Protein AF-A0A4R6R242-F1 (afdb_monomer_lite)

Foldseek 3Di:
DDPPPPPDPDDDPVRVVVLCVVCVVVPHDSVVSVVVVVVVCVVPDDPVRVVVVVVVVVVVVVVVVVVVVVVVVVVVVVVVVVVPPD

Sequence (86 aa):
MAMSAKQYVPLSEDELATMRAAAREHKIGAGLFFRALAMHAYTTLTPDELKKVVDAEREASKQRLSDGAREARSHRWTDKKDDDDG

Radius of gyration: 19.39 Å; chains: 1; bounding box: 60×32×32 Å

pLDDT: mean 74.4, std 18.01, range [38.69, 95.31]

Secondary structure (DSSP, 8-state):
------------HHHHHHHHHHHHHTT--HHHHHHHHHHHHHHHS-HHHHHHHHHHHHHHHHHHHHHHHHHHHHHHHHGGGSSS--

Structure (mmCIF, N/CA/C/O backbone):
data_AF-A0A4R6R242-F1
#
_entry.id   AF-A0A4R6R242-F1
#
loop_
_atom_site.group_PDB
_atom_site.id
_atom_site.type_symbol
_atom_site.label_atom_id
_atom_site.label_alt_id
_atom_site.label_comp_id
_atom_site.label_asym_id
_atom_site.label_entity_id
_atom_site.label_seq_id
_atom_site.pdbx_PDB_ins_code
_atom_site.Cartn_x
_atom_site.Cartn_y
_atom_site.Cartn_z
_atom_site.occupancy
_atom_site.B_iso_or_equiv
_atom_site.auth_seq_id
_atom_site.auth_comp_id
_atom_site.auth_asym_id
_atom_site.auth_atom_id
_atom_site.pdbx_PDB_model_num
ATOM 1 N N . MET A 1 1 ? -14.374 25.298 -1.981 1.00 38.69 1 MET A N 1
ATOM 2 C CA . MET A 1 1 ? -13.746 24.015 -2.361 1.00 38.69 1 MET A CA 1
ATOM 3 C C . MET A 1 1 ? -12.587 23.777 -1.411 1.00 38.69 1 MET A C 1
ATOM 5 O O . MET A 1 1 ? -11.642 24.553 -1.441 1.00 38.69 1 MET A O 1
ATOM 9 N N . ALA A 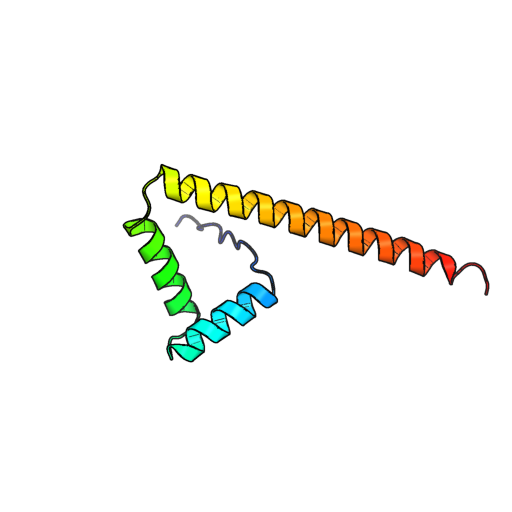1 2 ? -12.688 22.804 -0.503 1.00 41.34 2 ALA A N 1
ATOM 10 C CA . ALA A 1 2 ? -11.578 22.476 0.386 1.00 41.34 2 ALA A CA 1
ATOM 11 C C . ALA A 1 2 ? -10.453 21.854 -0.453 1.00 41.34 2 ALA A C 1
ATOM 13 O O . ALA A 1 2 ? -10.654 20.810 -1.073 1.00 41.34 2 ALA A O 1
ATOM 14 N N . MET A 1 3 ? -9.296 22.518 -0.512 1.00 41.94 3 MET A N 1
ATOM 15 C CA . MET A 1 3 ? -8.061 21.924 -1.019 1.00 41.94 3 MET A CA 1
ATOM 16 C C . MET A 1 3 ? -7.755 20.719 -0.127 1.00 41.94 3 MET A C 1
ATOM 18 O O . MET A 1 3 ? -7.257 20.879 0.984 1.00 41.94 3 MET A O 1
ATOM 22 N N . SER A 1 4 ? -8.112 19.517 -0.585 1.00 42.41 4 SER A N 1
ATOM 23 C CA . SER A 1 4 ? -7.591 18.278 -0.018 1.00 42.41 4 SER A CA 1
ATOM 24 C C . SER A 1 4 ? -6.074 18.392 -0.105 1.00 42.41 4 SER A C 1
ATOM 26 O O . SER A 1 4 ? -5.508 18.394 -1.201 1.00 42.41 4 SER A O 1
ATOM 28 N N . ALA A 1 5 ? -5.424 18.601 1.041 1.00 47.41 5 ALA A N 1
ATOM 29 C CA . ALA A 1 5 ? -3.979 18.564 1.122 1.00 47.41 5 ALA A CA 1
ATOM 30 C C . ALA A 1 5 ? -3.567 17.189 0.594 1.00 47.41 5 ALA A C 1
ATOM 32 O O . ALA A 1 5 ? -3.890 16.169 1.203 1.00 47.41 5 ALA A O 1
ATOM 33 N N . LYS A 1 6 ? -2.943 17.157 -0.589 1.00 46.03 6 LYS A N 1
ATOM 34 C CA . LYS A 1 6 ? -2.402 15.928 -1.167 1.00 46.03 6 LYS A CA 1
ATOM 35 C C . LYS A 1 6 ? -1.269 15.487 -0.256 1.00 46.03 6 LYS A C 1
ATOM 37 O O . LYS A 1 6 ? -0.135 15.933 -0.400 1.00 46.03 6 LYS A O 1
ATOM 42 N N . GLN A 1 7 ? -1.606 14.677 0.734 1.00 47.03 7 GLN A N 1
ATOM 43 C CA . GLN A 1 7 ? -0.635 14.107 1.638 1.00 47.03 7 GLN A CA 1
ATOM 44 C C . GLN A 1 7 ? 0.027 12.955 0.885 1.00 47.03 7 GLN A C 1
ATOM 46 O O . GLN A 1 7 ? -0.506 11.853 0.799 1.00 47.03 7 GLN A O 1
ATOM 51 N N . TYR A 1 8 ? 1.155 13.257 0.246 1.00 54.50 8 TYR A N 1
ATOM 52 C CA . TYR A 1 8 ? 2.011 12.239 -0.340 1.00 54.50 8 TYR A CA 1
ATOM 53 C C . TYR A 1 8 ? 2.731 11.549 0.811 1.00 54.50 8 TYR A C 1
ATOM 55 O O . TYR A 1 8 ? 3.548 12.170 1.486 1.00 54.50 8 TYR A O 1
ATOM 63 N N . VAL A 1 9 ? 2.414 10.281 1.052 1.00 58.41 9 VAL A N 1
ATOM 64 C CA . VAL A 1 9 ? 3.345 9.401 1.756 1.00 58.41 9 VAL A CA 1
ATOM 65 C C . VAL A 1 9 ? 4.351 8.966 0.691 1.00 58.41 9 VAL A C 1
ATOM 67 O O . VAL A 1 9 ? 3.946 8.286 -0.256 1.00 58.41 9 VAL A O 1
ATOM 70 N N . PRO A 1 10 ? 5.606 9.446 0.739 1.00 63.78 10 PRO A N 1
ATOM 71 C CA . PRO A 1 10 ? 6.581 9.093 -0.275 1.00 63.78 10 PRO A CA 1
ATOM 72 C C . PRO A 1 10 ? 6.920 7.611 -0.120 1.00 63.78 10 PRO A C 1
ATOM 74 O O . PRO A 1 10 ? 7.483 7.200 0.889 1.00 63.78 10 PRO A O 1
ATOM 77 N N . LEU A 1 11 ? 6.549 6.824 -1.125 1.00 70.56 11 LEU A N 1
ATOM 78 C CA . LEU A 1 11 ? 7.125 5.503 -1.333 1.00 70.56 11 LEU A CA 1
ATOM 79 C C . LEU A 1 11 ? 8.596 5.679 -1.728 1.00 70.56 11 LEU A C 1
ATOM 81 O O . LEU A 1 11 ? 8.925 6.614 -2.467 1.00 70.56 11 LEU A O 1
ATOM 85 N N . SER A 1 12 ? 9.466 4.783 -1.268 1.00 72.94 12 SER A N 1
ATOM 86 C CA . SER A 1 12 ? 10.838 4.708 -1.766 1.00 72.94 12 SER A CA 1
ATOM 87 C C . SER A 1 12 ? 10.854 4.362 -3.261 1.00 72.94 12 SER A C 1
ATOM 89 O O . SER A 1 12 ? 9.864 3.880 -3.827 1.00 72.94 12 SER A O 1
ATOM 91 N N . GLU A 1 13 ? 11.981 4.606 -3.933 1.00 76.50 13 GLU A N 1
ATOM 92 C CA . GLU A 1 13 ? 12.125 4.242 -5.348 1.00 76.50 13 GLU A CA 1
ATOM 93 C C . GLU A 1 13 ? 11.947 2.734 -5.571 1.00 76.50 13 GLU A C 1
ATOM 95 O O . GLU A 1 13 ? 11.271 2.341 -6.525 1.00 76.50 13 GLU A O 1
ATOM 100 N N . ASP A 1 14 ? 12.445 1.903 -4.653 1.00 79.19 14 ASP A N 1
ATOM 101 C CA . ASP A 1 14 ? 12.308 0.445 -4.703 1.00 79.19 14 ASP A CA 1
ATOM 102 C C . ASP A 1 14 ? 10.863 -0.014 -4.488 1.00 79.19 14 ASP A C 1
ATOM 104 O O . ASP A 1 14 ? 10.377 -0.905 -5.191 1.00 79.19 14 ASP A O 1
ATOM 108 N N . GLU A 1 15 ? 10.136 0.620 -3.565 1.00 81.44 15 GLU A N 1
ATOM 109 C CA . GLU A 1 15 ? 8.710 0.359 -3.344 1.00 81.44 15 GLU A CA 1
ATOM 110 C C . GLU A 1 15 ? 7.903 0.717 -4.600 1.00 81.44 15 GLU A C 1
ATOM 112 O O . GLU A 1 15 ? 7.084 -0.076 -5.077 1.00 81.44 15 GLU A O 1
ATOM 117 N N . LEU A 1 16 ? 8.186 1.874 -5.211 1.00 84.25 16 LEU A N 1
ATOM 118 C CA . LEU A 1 16 ? 7.573 2.284 -6.476 1.00 84.25 16 LEU A CA 1
ATOM 119 C C . LEU A 1 16 ? 7.922 1.335 -7.624 1.00 84.25 16 LEU A C 1
ATOM 121 O O . LEU A 1 16 ? 7.047 1.011 -8.433 1.00 84.25 16 LEU A O 1
ATOM 125 N N . ALA A 1 17 ? 9.177 0.901 -7.726 1.00 86.75 17 ALA A N 1
ATOM 126 C CA . ALA A 1 17 ? 9.634 -0.017 -8.761 1.00 86.75 17 ALA A CA 1
ATOM 127 C C . ALA A 1 17 ? 8.958 -1.385 -8.622 1.00 86.75 17 ALA A C 1
ATOM 129 O O . ALA A 1 17 ? 8.412 -1.894 -9.606 1.00 86.75 17 ALA A O 1
ATOM 130 N N . THR A 1 18 ? 8.910 -1.920 -7.401 1.00 88.44 18 THR A N 1
ATOM 131 C CA . THR A 1 18 ? 8.258 -3.191 -7.061 1.00 88.44 18 THR A CA 1
ATOM 132 C C . THR A 1 18 ? 6.776 -3.146 -7.407 1.00 88.44 18 THR A C 1
ATOM 134 O O . THR A 1 18 ? 6.266 -4.002 -8.131 1.00 88.44 18 THR A O 1
ATOM 137 N N . MET A 1 19 ? 6.079 -2.091 -6.988 1.00 87.12 19 MET A N 1
ATOM 138 C CA . MET A 1 19 ? 4.653 -1.953 -7.265 1.00 87.12 19 MET A CA 1
ATOM 139 C C . MET A 1 19 ? 4.361 -1.763 -8.760 1.00 87.12 19 MET A C 1
ATOM 141 O O . MET A 1 19 ? 3.394 -2.315 -9.286 1.00 87.12 19 MET A O 1
ATOM 145 N N . ARG A 1 20 ? 5.208 -1.021 -9.486 1.00 91.12 20 ARG A N 1
ATOM 146 C CA . ARG A 1 20 ? 5.107 -0.892 -10.951 1.00 91.12 20 ARG A CA 1
ATOM 147 C C . ARG A 1 20 ? 5.411 -2.203 -11.670 1.00 91.12 20 ARG A C 1
ATOM 149 O O . ARG A 1 20 ? 4.870 -2.424 -12.751 1.00 91.12 20 ARG A O 1
ATOM 156 N N . ALA A 1 21 ? 6.300 -3.041 -11.141 1.00 92.88 21 ALA A N 1
ATOM 157 C CA . ALA A 1 21 ? 6.572 -4.365 -11.691 1.00 92.88 21 ALA A CA 1
ATOM 158 C C . ALA A 1 21 ? 5.349 -5.279 -11.524 1.00 92.88 21 ALA A C 1
ATOM 160 O O . ALA A 1 21 ? 4.870 -5.811 -12.522 1.00 92.88 21 ALA A O 1
ATOM 161 N N . ALA A 1 22 ? 4.767 -5.332 -10.323 1.00 92.62 22 ALA A N 1
ATOM 162 C CA . ALA A 1 22 ? 3.542 -6.087 -10.055 1.00 92.62 22 ALA A CA 1
ATOM 163 C C . ALA A 1 22 ? 2.368 -5.622 -10.939 1.00 92.62 22 ALA A C 1
ATOM 165 O O . ALA A 1 22 ? 1.689 -6.424 -11.575 1.00 92.62 22 ALA A O 1
ATOM 166 N N . ALA A 1 23 ? 2.168 -4.307 -11.074 1.00 93.38 23 ALA A N 1
ATOM 167 C CA . ALA A 1 23 ? 1.136 -3.769 -11.960 1.00 93.38 23 ALA A CA 1
ATOM 168 C C . ALA A 1 23 ? 1.348 -4.200 -13.428 1.00 93.38 23 ALA A C 1
ATOM 170 O O . ALA A 1 23 ? 0.391 -4.562 -14.115 1.00 93.38 23 ALA A O 1
ATOM 171 N N . ARG A 1 24 ? 2.605 -4.210 -13.899 1.00 94.12 24 ARG A N 1
ATOM 172 C CA . ARG A 1 24 ? 2.968 -4.657 -15.255 1.00 94.12 24 ARG A CA 1
ATOM 173 C C . ARG A 1 24 ? 2.722 -6.147 -15.470 1.00 94.12 24 ARG A C 1
ATOM 175 O O . ARG A 1 24 ? 2.206 -6.498 -16.528 1.00 94.12 24 ARG A O 1
ATOM 182 N N . GLU A 1 25 ? 3.034 -6.991 -14.491 1.00 95.31 25 GLU A N 1
ATOM 183 C CA . GLU A 1 25 ? 2.764 -8.435 -14.540 1.00 95.31 25 GLU A CA 1
ATOM 184 C C . GLU A 1 25 ? 1.276 -8.718 -14.791 1.00 95.31 25 GLU A C 1
ATOM 186 O O . GLU A 1 25 ? 0.916 -9.533 -15.640 1.00 95.31 25 GLU A O 1
ATOM 191 N N . HIS A 1 26 ? 0.403 -7.942 -14.149 1.00 92.06 26 HIS A N 1
ATOM 192 C CA . HIS A 1 26 ? -1.044 -8.044 -14.330 1.00 92.06 26 HIS A CA 1
ATOM 193 C C . HIS A 1 26 ? -1.596 -7.244 -15.519 1.00 92.06 26 HIS A C 1
ATOM 195 O O . HIS A 1 26 ? -2.803 -7.258 -15.752 1.00 92.06 26 HIS A O 1
ATOM 201 N N . LYS A 1 27 ? -0.743 -6.557 -16.294 1.00 94.25 27 LYS A N 1
ATOM 202 C CA . LYS A 1 27 ? -1.135 -5.657 -17.398 1.00 94.25 27 LYS A CA 1
ATOM 203 C C . LYS A 1 27 ? -2.090 -4.534 -16.957 1.00 94.25 27 LYS A C 1
ATOM 205 O O . LYS A 1 27 ? -2.949 -4.099 -17.722 1.00 94.25 27 LYS A O 1
ATOM 210 N N . ILE A 1 28 ? -1.932 -4.045 -15.727 1.00 93.50 28 ILE A N 1
ATOM 211 C CA . ILE A 1 28 ? -2.738 -2.973 -15.133 1.00 93.50 28 ILE A CA 1
ATOM 212 C C . ILE A 1 28 ? -1.884 -1.703 -15.034 1.00 93.50 28 ILE A C 1
ATOM 214 O O . ILE A 1 28 ? -0.699 -1.741 -14.706 1.00 93.50 28 ILE A O 1
ATOM 218 N N . GLY A 1 29 ? -2.480 -0.538 -15.297 1.00 89.69 29 GLY A N 1
ATOM 219 C CA . GLY A 1 29 ? -1.810 0.739 -15.048 1.00 89.69 29 GLY A CA 1
ATOM 220 C C . GLY A 1 29 ? -1.529 0.930 -13.554 1.00 89.69 29 GLY A C 1
ATOM 221 O O . GLY A 1 29 ? -2.431 0.754 -12.737 1.00 89.69 29 GLY A O 1
ATOM 222 N N . ALA A 1 30 ? -0.310 1.339 -13.188 1.00 86.56 30 ALA A N 1
ATOM 223 C CA . ALA A 1 30 ? 0.120 1.418 -11.786 1.00 86.56 30 ALA A CA 1
ATOM 224 C C . ALA A 1 30 ? -0.860 2.203 -10.892 1.00 86.56 30 ALA A C 1
ATOM 226 O O . ALA A 1 30 ? -1.237 1.725 -9.830 1.00 86.56 30 ALA A O 1
ATOM 227 N N . GLY A 1 31 ? -1.366 3.354 -11.352 1.00 85.06 31 GLY A N 1
ATOM 228 C CA . GLY A 1 31 ? -2.365 4.138 -10.6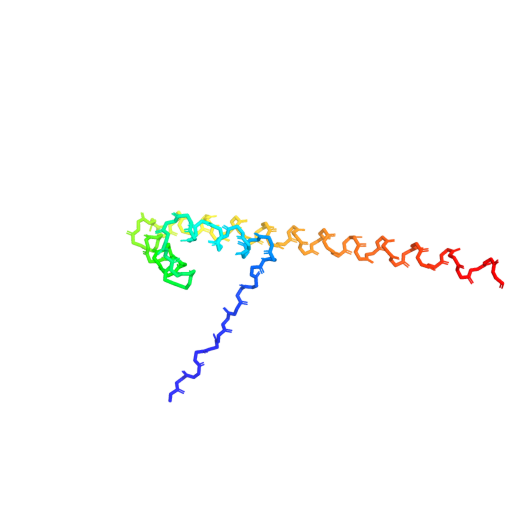11 1.00 85.06 31 GLY A CA 1
ATOM 229 C C . GLY A 1 31 ? -3.658 3.373 -10.300 1.00 85.06 31 GLY A C 1
ATOM 230 O O . GLY A 1 31 ? -4.178 3.459 -9.188 1.00 85.06 31 GLY A O 1
ATOM 231 N N . LEU A 1 32 ? -4.164 2.595 -11.263 1.00 88.62 32 LEU A N 1
ATOM 232 C CA . LEU A 1 32 ? -5.358 1.770 -11.071 1.00 88.62 32 LEU A CA 1
ATOM 233 C C . LEU A 1 32 ? -5.072 0.595 -10.130 1.00 88.62 32 LEU A C 1
ATOM 235 O O . LEU A 1 32 ? -5.900 0.283 -9.279 1.00 88.62 32 LEU A O 1
ATOM 239 N N . PHE A 1 33 ? -3.886 0.000 -10.248 1.00 91.62 33 PHE A N 1
ATOM 240 C CA . PHE A 1 33 ? -3.424 -1.073 -9.375 1.00 91.62 33 PHE A CA 1
ATOM 241 C C . PHE A 1 33 ? -3.360 -0.621 -7.907 1.00 91.62 33 PHE A C 1
ATOM 243 O O . PHE A 1 33 ? -3.986 -1.236 -7.046 1.00 91.62 33 PHE A O 1
ATOM 250 N N . PHE A 1 34 ? -2.713 0.517 -7.629 1.00 89.19 34 PHE A N 1
ATOM 251 C CA . PHE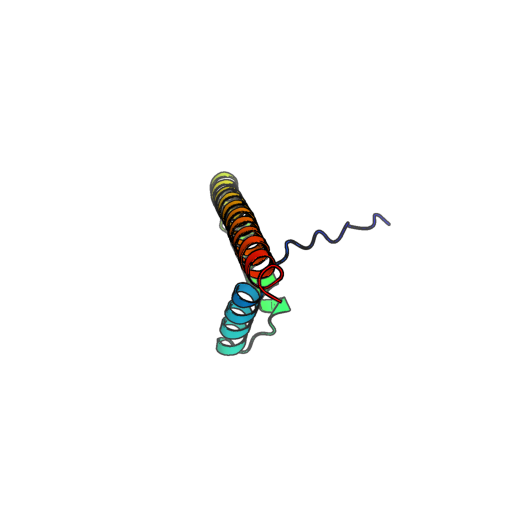 A 1 34 ? -2.652 1.097 -6.282 1.00 89.19 34 PHE A CA 1
ATOM 252 C C . PHE A 1 34 ? -4.039 1.384 -5.710 1.00 89.19 34 PHE A C 1
ATOM 254 O O . PHE A 1 34 ? -4.328 1.050 -4.562 1.00 89.19 34 PHE A O 1
ATOM 261 N N . ARG A 1 35 ? -4.921 1.982 -6.521 1.00 89.31 35 ARG A N 1
ATOM 262 C CA . ARG A 1 35 ? -6.291 2.279 -6.098 1.00 89.31 35 ARG A CA 1
ATOM 263 C C . ARG A 1 35 ? -7.051 1.002 -5.742 1.00 89.31 35 ARG A C 1
ATOM 265 O O . ARG A 1 35 ? -7.744 0.991 -4.732 1.00 89.31 35 ARG A O 1
ATOM 272 N N . ALA A 1 36 ? -6.932 -0.050 -6.550 1.00 91.56 36 ALA A N 1
ATOM 273 C CA . ALA A 1 36 ? -7.607 -1.319 -6.297 1.00 91.56 36 ALA A CA 1
ATOM 274 C C . ALA A 1 36 ? -7.151 -1.949 -4.973 1.00 91.56 36 ALA A C 1
ATOM 276 O O . ALA A 1 36 ? -7.998 -2.353 -4.182 1.00 91.56 36 ALA A O 1
ATOM 277 N N . LEU A 1 37 ? -5.843 -1.951 -4.694 1.00 91.00 37 LEU A N 1
ATOM 278 C CA . LEU A 1 37 ? -5.298 -2.455 -3.429 1.00 91.00 37 LEU A CA 1
ATOM 279 C C . LEU A 1 37 ? -5.785 -1.650 -2.221 1.00 91.00 37 LEU A C 1
ATOM 281 O O . LEU A 1 37 ? -6.233 -2.235 -1.238 1.00 91.00 37 LEU A O 1
ATOM 285 N N . ALA A 1 38 ? -5.756 -0.317 -2.309 1.00 88.50 38 ALA A N 1
ATOM 286 C CA . ALA A 1 38 ? -6.222 0.551 -1.230 1.00 88.50 38 ALA A CA 1
ATOM 287 C C . ALA A 1 38 ? -7.713 0.336 -0.928 1.00 88.50 38 ALA A C 1
ATOM 289 O O . ALA A 1 38 ? -8.107 0.213 0.231 1.00 88.50 38 ALA A O 1
ATOM 290 N N . MET A 1 39 ? -8.540 0.248 -1.973 1.00 92.81 39 MET A N 1
ATOM 291 C CA . MET A 1 39 ? -9.970 -0.015 -1.816 1.00 92.81 39 MET A CA 1
ATOM 292 C C . MET A 1 39 ? -10.230 -1.413 -1.260 1.00 92.81 39 MET A C 1
ATOM 294 O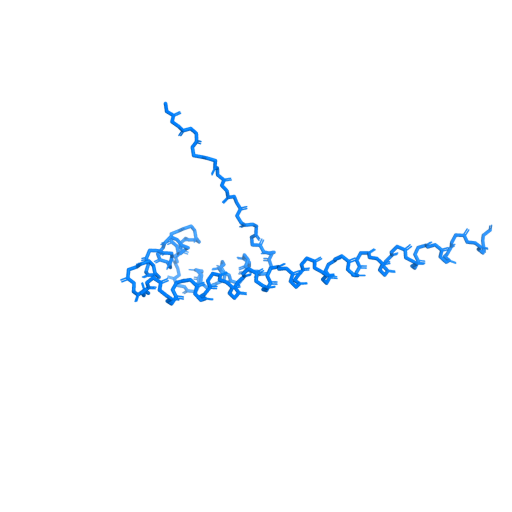 O . MET A 1 39 ? -11.068 -1.556 -0.377 1.00 92.81 39 MET A O 1
ATOM 298 N N . HIS A 1 40 ? -9.501 -2.425 -1.736 1.00 92.75 40 HIS A N 1
ATOM 299 C CA . HIS A 1 40 ? -9.626 -3.788 -1.234 1.00 92.75 40 HIS A CA 1
ATOM 300 C C . HIS A 1 40 ? -9.338 -3.840 0.267 1.00 92.75 40 HIS A C 1
ATOM 302 O O . HIS A 1 40 ? -10.222 -4.222 1.028 1.00 92.75 40 HIS A O 1
ATOM 308 N N . ALA A 1 41 ? -8.178 -3.330 0.693 1.00 90.06 41 ALA A N 1
ATOM 309 C CA . ALA A 1 41 ? -7.793 -3.270 2.100 1.00 90.06 41 ALA A CA 1
ATOM 310 C C . ALA A 1 41 ? -8.835 -2.543 2.965 1.00 90.06 41 ALA A C 1
ATOM 312 O O . ALA A 1 41 ? -9.187 -3.030 4.034 1.00 90.06 41 ALA A O 1
ATOM 313 N N . TYR A 1 42 ? -9.384 -1.421 2.487 1.00 89.44 42 TYR A N 1
ATOM 314 C CA . TYR A 1 42 ? -10.435 -0.692 3.204 1.00 89.44 42 TYR A CA 1
ATOM 315 C C . TYR A 1 42 ? -11.727 -1.505 3.380 1.00 89.44 42 TYR A C 1
ATOM 317 O O . TYR A 1 42 ? -12.423 -1.352 4.378 1.00 89.44 42 TYR A O 1
ATOM 325 N N . THR A 1 43 ? -12.060 -2.362 2.413 1.00 93.62 43 THR A N 1
ATOM 326 C CA . THR A 1 43 ? -13.282 -3.181 2.453 1.00 93.62 43 THR A CA 1
ATOM 327 C C . THR A 1 43 ? -13.120 -4.513 3.175 1.00 93.62 43 THR A C 1
ATOM 329 O O . THR A 1 43 ? -14.121 -5.088 3.594 1.00 93.62 43 THR A O 1
ATOM 332 N N . THR A 1 44 ? -11.894 -5.025 3.299 1.00 94.69 44 THR A N 1
ATOM 333 C CA . THR A 1 44 ? -11.638 -6.365 3.846 1.00 94.69 44 THR A CA 1
ATOM 334 C C . THR A 1 44 ? -11.018 -6.361 5.231 1.00 94.69 44 THR A C 1
ATOM 336 O O . THR A 1 44 ? -11.169 -7.348 5.942 1.00 94.69 44 THR A O 1
ATOM 339 N N . LEU A 1 45 ? -10.310 -5.297 5.615 1.00 93.44 45 LEU A N 1
ATOM 340 C CA . LEU A 1 45 ? -9.700 -5.202 6.936 1.00 93.44 45 LEU A CA 1
ATOM 341 C C . LEU A 1 45 ? -10.682 -4.596 7.933 1.00 93.44 45 LEU A C 1
ATOM 343 O O . LEU A 1 45 ? -11.328 -3.581 7.669 1.00 93.44 45 LEU A O 1
ATOM 347 N N . THR A 1 46 ? -10.744 -5.187 9.121 1.00 94.88 46 THR A N 1
ATOM 348 C CA . THR A 1 46 ? -11.399 -4.550 10.265 1.00 94.88 46 THR A CA 1
ATOM 349 C C . THR A 1 46 ? -10.636 -3.284 10.688 1.00 94.88 46 THR A C 1
ATOM 351 O O . THR A 1 46 ? -9.445 -3.145 10.388 1.00 94.88 46 THR A O 1
ATOM 354 N N . PRO A 1 47 ? -11.269 -2.354 11.432 1.00 90.88 47 PRO A N 1
ATOM 355 C CA . PRO A 1 47 ? -10.585 -1.157 11.925 1.00 90.88 47 PRO A CA 1
ATOM 356 C C . PRO A 1 47 ? -9.307 -1.458 12.724 1.00 90.88 47 PRO A C 1
ATOM 358 O O . PRO A 1 47 ? -8.312 -0.747 12.584 1.00 90.88 47 PRO A O 1
ATOM 361 N N . ASP A 1 48 ? -9.309 -2.531 13.518 1.00 93.69 48 ASP A N 1
ATOM 362 C CA . ASP A 1 48 ? -8.159 -2.922 14.336 1.00 93.69 48 ASP A CA 1
ATOM 363 C C . ASP A 1 48 ? -7.020 -3.517 13.499 1.00 93.69 48 ASP A C 1
ATOM 365 O O . ASP A 1 48 ? -5.848 -3.247 13.764 1.00 93.69 48 ASP A O 1
ATOM 369 N N . GLU A 1 49 ? -7.336 -4.306 12.471 1.00 93.69 49 GLU A N 1
ATOM 370 C CA . GLU A 1 49 ? -6.338 -4.835 11.535 1.00 93.69 49 GLU A CA 1
ATOM 371 C C . GLU A 1 49 ? -5.727 -3.721 10.694 1.00 93.69 49 GLU A C 1
ATOM 373 O O . GLU A 1 49 ? -4.505 -3.643 10.570 1.00 93.69 49 GLU A O 1
ATOM 378 N N . LEU A 1 50 ? -6.562 -2.814 10.181 1.00 88.81 50 LEU A N 1
ATOM 379 C CA . LEU A 1 50 ? -6.100 -1.648 9.440 1.00 88.81 50 LEU A CA 1
ATOM 380 C C . LEU A 1 50 ? -5.162 -0.796 10.301 1.00 88.81 50 LEU A C 1
ATOM 382 O O . LEU A 1 50 ? -4.093 -0.399 9.840 1.00 88.81 50 LEU A O 1
ATOM 386 N N . LYS A 1 51 ? -5.520 -0.569 11.571 1.00 90.06 51 LYS A N 1
ATOM 387 C CA . LYS A 1 51 ? -4.666 0.145 12.523 1.00 90.06 51 LYS A CA 1
ATOM 388 C C . LYS A 1 51 ? -3.321 -0.555 12.719 1.00 90.06 51 LYS A C 1
ATOM 390 O O . LYS A 1 51 ? -2.291 0.105 12.638 1.00 90.06 51 LYS A O 1
ATOM 395 N N . LYS A 1 52 ? -3.312 -1.877 12.919 1.00 92.25 52 LYS A N 1
ATOM 396 C CA . LYS A 1 52 ? -2.068 -2.653 13.067 1.00 92.25 52 LYS A CA 1
ATOM 397 C C . LYS A 1 52 ? -1.162 -2.532 11.843 1.00 92.25 52 LYS A C 1
ATOM 399 O O . LYS A 1 52 ? 0.038 -2.338 12.007 1.00 92.25 52 LYS A O 1
ATOM 404 N N . VAL A 1 53 ? -1.724 -2.624 10.636 1.00 89.06 53 VAL A N 1
ATOM 405 C CA . VAL A 1 53 ? -0.964 -2.488 9.382 1.00 89.06 53 VAL A CA 1
ATOM 406 C C . VAL A 1 53 ? -0.357 -1.088 9.265 1.00 89.06 53 VAL A C 1
ATOM 408 O O . VAL A 1 53 ? 0.824 -0.954 8.958 1.00 89.06 53 VAL A O 1
ATOM 411 N N . VAL A 1 54 ? -1.132 -0.043 9.566 1.00 88.19 54 VAL A N 1
ATOM 412 C CA . VAL A 1 54 ? -0.652 1.347 9.516 1.00 88.19 54 VAL A CA 1
ATOM 413 C C . VAL A 1 54 ? 0.420 1.620 10.572 1.00 88.19 54 VAL A C 1
ATOM 415 O O . VAL A 1 54 ? 1.418 2.270 10.268 1.00 88.19 54 VAL A O 1
ATOM 418 N N . ASP A 1 55 ? 0.247 1.125 11.799 1.00 88.69 55 ASP A N 1
ATOM 419 C CA . ASP A 1 55 ? 1.233 1.300 12.870 1.00 88.69 55 ASP A CA 1
ATOM 420 C C . ASP A 1 55 ? 2.550 0.578 12.536 1.00 88.69 55 ASP A C 1
ATOM 422 O O . ASP A 1 55 ? 3.625 1.149 12.725 1.00 88.69 55 ASP A O 1
ATOM 426 N N . ALA A 1 56 ? 2.481 -0.629 11.963 1.00 86.06 56 ALA A N 1
ATOM 427 C CA . ALA A 1 56 ? 3.661 -1.351 11.489 1.00 86.06 56 ALA A CA 1
ATOM 428 C C . ALA A 1 56 ? 4.402 -0.577 10.385 1.00 86.06 56 ALA A C 1
ATOM 430 O O . ALA A 1 56 ? 5.618 -0.399 10.466 1.00 86.06 56 ALA A O 1
ATOM 431 N N . GLU A 1 57 ? 3.673 -0.046 9.398 1.00 84.31 57 GLU A N 1
ATOM 432 C CA . GLU A 1 57 ? 4.259 0.748 8.312 1.00 84.31 57 GLU A CA 1
ATOM 433 C C . GLU A 1 57 ? 4.881 2.054 8.825 1.00 84.31 57 GLU A C 1
ATOM 435 O O . GLU A 1 57 ? 5.935 2.499 8.358 1.00 84.31 57 GLU A O 1
ATOM 440 N N . ARG A 1 58 ? 4.265 2.664 9.844 1.00 81.81 58 ARG A N 1
ATOM 441 C CA . ARG A 1 58 ? 4.792 3.859 10.504 1.00 81.81 58 ARG A CA 1
ATOM 442 C C . ARG A 1 58 ? 6.116 3.582 11.208 1.00 81.81 58 ARG A C 1
ATOM 444 O O . ARG A 1 58 ? 7.015 4.420 11.132 1.00 81.81 58 ARG A O 1
ATOM 451 N N . GLU A 1 59 ? 6.254 2.440 11.878 1.00 81.94 59 GLU A N 1
ATOM 452 C CA . GLU A 1 59 ? 7.526 2.060 12.497 1.00 81.94 59 GLU A CA 1
ATOM 453 C C . GLU A 1 59 ? 8.589 1.701 11.456 1.00 81.94 59 GLU A C 1
ATOM 455 O O . GLU A 1 59 ? 9.716 2.189 11.554 1.00 81.94 59 GLU A O 1
ATOM 460 N N . ALA A 1 60 ? 8.230 0.973 10.395 1.00 76.06 60 ALA A N 1
ATOM 461 C CA . ALA A 1 60 ? 9.139 0.698 9.280 1.00 76.06 60 ALA A CA 1
ATOM 462 C C . ALA A 1 60 ? 9.627 1.993 8.595 1.00 76.06 60 ALA A C 1
ATOM 464 O O . ALA A 1 60 ? 10.800 2.128 8.245 1.00 76.06 60 ALA A O 1
ATOM 465 N N . SER A 1 61 ? 8.747 2.987 8.447 1.00 72.62 61 SER A N 1
ATOM 466 C CA . SER A 1 61 ? 9.093 4.311 7.910 1.00 72.62 61 SER A CA 1
ATOM 467 C C . SER A 1 61 ? 10.066 5.074 8.819 1.00 72.62 61 SER A C 1
ATOM 469 O O . SER A 1 61 ? 11.012 5.700 8.339 1.00 72.62 61 SER A O 1
ATOM 471 N N . LYS A 1 62 ? 9.872 5.016 10.144 1.00 73.50 62 LYS A N 1
ATOM 472 C CA . LYS A 1 62 ? 10.798 5.628 11.114 1.00 73.50 62 LYS A CA 1
ATOM 473 C C . LYS A 1 62 ? 12.167 4.951 11.103 1.00 73.50 62 LYS A C 1
ATOM 475 O O . LYS A 1 62 ? 13.174 5.650 11.190 1.00 73.50 62 LYS A O 1
ATOM 480 N N . GLN A 1 63 ? 12.209 3.623 10.981 1.00 67.88 63 GLN A N 1
ATOM 481 C CA . GLN A 1 63 ? 13.461 2.871 10.867 1.00 67.88 63 GLN A CA 1
ATOM 482 C C . GLN A 1 63 ? 14.238 3.293 9.616 1.00 67.88 63 GLN A C 1
ATOM 484 O O . GLN A 1 63 ? 15.394 3.685 9.737 1.00 67.88 63 GLN A O 1
ATOM 489 N N . ARG A 1 64 ? 13.574 3.382 8.455 1.00 66.94 64 ARG A N 1
ATOM 490 C CA . ARG A 1 64 ? 14.178 3.894 7.210 1.00 66.94 64 ARG A CA 1
ATOM 491 C C . ARG A 1 64 ? 14.751 5.305 7.353 1.00 66.94 64 ARG A C 1
ATOM 493 O O . ARG A 1 64 ? 15.864 5.566 6.906 1.00 66.94 64 ARG A O 1
ATOM 500 N N . LEU A 1 65 ? 14.022 6.217 8.002 1.00 62.59 65 LEU A N 1
ATOM 501 C CA . LEU A 1 65 ? 14.514 7.574 8.271 1.00 62.59 65 LEU A CA 1
ATOM 502 C C . LEU A 1 65 ? 15.730 7.575 9.207 1.00 62.59 65 LEU A C 1
ATOM 504 O O . LEU A 1 65 ? 16.654 8.362 9.012 1.00 62.59 65 LEU A O 1
ATOM 508 N N . SER A 1 66 ? 15.743 6.700 10.214 1.00 61.56 66 SER A N 1
ATOM 509 C CA . SER A 1 66 ? 16.875 6.545 11.132 1.00 61.56 66 SER A CA 1
ATOM 510 C C . SER A 1 66 ? 18.109 5.975 10.430 1.00 61.56 66 SER A C 1
ATOM 512 O O . SER A 1 66 ? 19.214 6.470 10.660 1.00 61.56 66 SER A O 1
ATOM 514 N N . ASP A 1 67 ? 17.930 4.977 9.565 1.00 61.16 67 ASP A N 1
ATOM 515 C CA . ASP A 1 67 ? 19.013 4.331 8.823 1.00 61.16 67 ASP A CA 1
ATOM 516 C C . ASP A 1 67 ? 19.588 5.266 7.758 1.00 61.16 67 ASP A C 1
ATOM 518 O O . ASP A 1 67 ? 20.798 5.486 7.741 1.00 61.16 67 ASP A O 1
ATOM 522 N N . GLY A 1 68 ? 18.739 5.958 6.991 1.00 60.22 68 GLY A N 1
ATOM 523 C CA . GLY A 1 68 ? 19.182 7.005 6.066 1.00 60.22 68 GLY A CA 1
ATOM 524 C C . GLY A 1 68 ? 19.890 8.164 6.782 1.00 60.22 68 GLY A C 1
ATOM 525 O O . GLY A 1 68 ? 20.910 8.668 6.313 1.00 60.22 68 GLY A O 1
ATOM 526 N N . ALA A 1 69 ? 19.431 8.556 7.978 1.00 60.00 69 ALA A N 1
ATOM 527 C CA . ALA A 1 69 ? 20.123 9.551 8.802 1.00 60.00 69 ALA A CA 1
ATOM 528 C C . ALA A 1 69 ? 21.442 9.032 9.405 1.00 60.00 69 ALA A C 1
ATOM 530 O O . ALA A 1 69 ? 22.296 9.832 9.801 1.00 60.00 69 ALA A O 1
ATOM 531 N N . ARG A 1 70 ? 21.615 7.716 9.548 1.00 59.00 70 ARG A N 1
ATOM 532 C CA . ARG A 1 70 ? 22.857 7.085 10.014 1.00 59.00 70 ARG A CA 1
ATOM 533 C C . ARG A 1 70 ? 23.868 6.976 8.877 1.00 59.00 70 ARG A C 1
ATOM 535 O O . ARG A 1 70 ? 25.024 7.325 9.090 1.00 59.00 70 ARG A O 1
ATOM 542 N N . GLU A 1 71 ? 23.416 6.597 7.689 1.00 58.53 71 GLU A N 1
ATOM 543 C CA . GLU A 1 71 ? 24.213 6.526 6.465 1.00 58.53 71 GLU A CA 1
ATOM 544 C C . GLU A 1 71 ? 24.697 7.920 6.029 1.00 58.53 71 GLU A C 1
ATOM 546 O O . GLU A 1 71 ? 25.894 8.147 5.850 1.00 58.53 71 GLU A O 1
ATOM 551 N N . ALA A 1 72 ? 23.810 8.923 6.021 1.00 58.59 72 ALA A N 1
ATOM 552 C CA . ALA A 1 72 ? 24.200 10.313 5.774 1.00 58.59 72 ALA A CA 1
ATOM 553 C C . ALA A 1 72 ? 25.230 10.833 6.797 1.00 58.59 72 ALA A C 1
ATOM 555 O O . ALA A 1 72 ? 26.104 11.633 6.462 1.00 58.59 72 ALA A O 1
ATOM 556 N N . ARG A 1 73 ? 25.165 10.368 8.055 1.00 57.50 73 ARG A N 1
ATOM 557 C CA . ARG A 1 73 ? 26.162 10.702 9.085 1.00 57.50 73 ARG A CA 1
ATOM 558 C C . ARG A 1 73 ? 27.494 9.978 8.884 1.00 57.50 73 ARG A C 1
ATOM 560 O O . ARG A 1 73 ? 28.519 10.586 9.181 1.00 57.50 73 ARG A O 1
ATOM 567 N N . SER A 1 74 ? 27.510 8.740 8.383 1.00 53.84 74 SER A N 1
ATOM 568 C CA . SER A 1 74 ? 28.764 8.037 8.078 1.00 53.84 74 SER A CA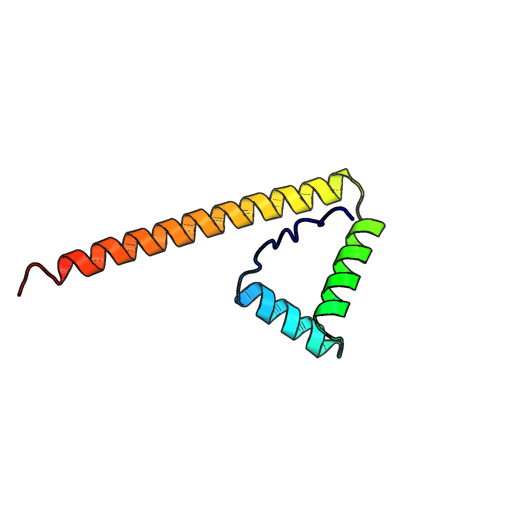 1
ATOM 569 C C . SER A 1 74 ? 29.492 8.646 6.882 1.00 53.84 74 SER A C 1
ATOM 571 O O . SER A 1 74 ? 30.704 8.829 6.966 1.00 53.84 74 SER A O 1
ATOM 573 N N . HIS A 1 75 ? 28.769 9.066 5.839 1.00 54.69 75 HIS A N 1
ATOM 574 C CA . HIS A 1 75 ? 29.371 9.757 4.690 1.00 54.69 75 HIS A CA 1
ATOM 575 C C . HIS A 1 75 ? 29.951 11.130 5.058 1.00 54.69 75 HIS A C 1
ATOM 577 O O . HIS A 1 75 ? 30.987 11.540 4.545 1.00 54.69 75 HIS A O 1
ATOM 583 N N . ARG A 1 76 ? 29.347 11.821 6.033 1.00 54.06 76 ARG A N 1
ATOM 584 C CA . ARG A 1 76 ? 29.844 13.120 6.510 1.00 54.06 76 ARG A CA 1
ATOM 585 C C . ARG A 1 76 ? 31.152 13.033 7.308 1.00 54.06 76 ARG A C 1
ATOM 587 O O . ARG A 1 76 ? 31.809 14.054 7.493 1.00 54.06 76 ARG A O 1
ATOM 594 N N . TRP A 1 77 ? 31.510 11.856 7.829 1.00 52.28 77 TRP A N 1
ATOM 595 C CA . TRP A 1 77 ? 32.791 11.651 8.517 1.00 52.28 77 TRP A CA 1
ATOM 596 C C . TRP A 1 77 ? 33.889 11.219 7.542 1.00 52.28 77 TRP A C 1
ATOM 598 O O . TRP A 1 77 ? 35.038 11.609 7.729 1.00 52.28 77 TRP A O 1
ATOM 608 N N . THR A 1 78 ? 33.560 10.446 6.504 1.00 53.22 78 THR A N 1
ATOM 609 C CA . THR A 1 78 ? 34.546 10.025 5.498 1.00 53.22 78 THR A CA 1
ATOM 610 C C . THR A 1 78 ? 35.072 11.203 4.682 1.00 53.22 78 THR A C 1
ATOM 612 O O . THR A 1 78 ? 36.283 11.312 4.558 1.00 53.22 78 THR A O 1
ATOM 615 N N . ASP A 1 79 ? 34.219 12.153 4.280 1.00 51.59 79 ASP A N 1
ATOM 616 C CA . ASP A 1 79 ? 34.674 13.343 3.533 1.00 51.59 79 ASP A CA 1
ATOM 617 C C . ASP A 1 79 ? 35.630 14.232 4.345 1.00 51.59 79 ASP A C 1
ATOM 619 O O . ASP A 1 79 ? 36.518 14.866 3.795 1.00 51.59 79 ASP A O 1
ATOM 623 N N . LYS A 1 80 ? 35.508 14.258 5.680 1.00 50.25 80 LYS A N 1
ATOM 624 C CA . LYS A 1 80 ? 36.364 15.104 6.528 1.00 50.25 80 LYS A CA 1
ATOM 625 C C . LYS A 1 80 ? 37.764 14.520 6.763 1.00 50.25 80 LYS A C 1
ATOM 627 O O . LYS A 1 80 ? 38.605 15.199 7.341 1.00 50.25 80 LYS A O 1
ATOM 632 N N . LYS A 1 81 ? 38.006 13.258 6.397 1.00 49.75 81 LYS A N 1
ATOM 633 C CA . LYS A 1 81 ? 39.329 12.630 6.536 1.00 49.75 81 LYS A CA 1
ATOM 634 C C . LYS A 1 81 ? 40.221 12.824 5.316 1.00 49.75 81 LYS A C 1
ATOM 636 O O . LYS A 1 81 ? 41.428 12.733 5.483 1.00 49.75 81 LYS A O 1
ATOM 641 N N . ASP A 1 82 ? 39.646 13.129 4.159 1.00 52.66 82 ASP A N 1
ATOM 642 C CA . ASP A 1 82 ? 40.414 13.327 2.927 1.00 52.66 82 ASP A CA 1
ATOM 643 C C . ASP A 1 82 ? 40.821 14.803 2.712 1.00 52.66 82 ASP A C 1
ATOM 645 O O . ASP A 1 82 ? 41.642 15.090 1.847 1.00 52.66 82 ASP A O 1
ATOM 649 N N . ASP A 1 83 ? 40.312 15.728 3.539 1.00 53.59 83 ASP A N 1
ATOM 650 C CA . ASP A 1 83 ? 40.604 17.172 3.470 1.00 53.59 83 ASP A CA 1
ATOM 651 C C . ASP A 1 83 ? 41.752 17.646 4.399 1.00 53.59 83 ASP A C 1
ATOM 653 O O . ASP A 1 83 ? 42.081 18.831 4.383 1.00 53.59 83 ASP A O 1
ATOM 657 N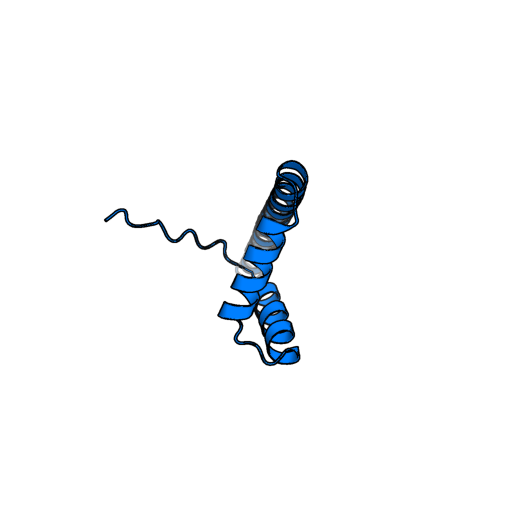 N . ASP A 1 84 ? 42.356 16.774 5.222 1.00 50.72 84 ASP A N 1
ATOM 658 C CA . ASP A 1 84 ? 43.404 17.151 6.209 1.00 50.72 84 ASP A CA 1
ATOM 659 C C . ASP A 1 84 ? 44.816 16.619 5.852 1.00 50.72 84 ASP A C 1
ATOM 661 O O . ASP A 1 84 ? 45.759 16.821 6.612 1.00 50.72 84 ASP A O 1
ATOM 665 N N . ASP A 1 85 ? 44.978 15.974 4.685 1.00 52.03 85 ASP A N 1
ATOM 666 C CA . ASP A 1 85 ? 46.260 15.446 4.164 1.00 52.03 85 ASP A CA 1
ATOM 667 C C . ASP A 1 85 ? 46.684 16.088 2.811 1.00 52.03 85 ASP A C 1
ATOM 669 O O . ASP A 1 85 ? 47.473 15.508 2.058 1.00 52.03 85 ASP A O 1
ATOM 673 N N . GLY A 1 86 ? 46.167 17.284 2.483 1.00 43.34 86 GLY A N 1
ATOM 674 C CA . GLY A 1 86 ? 46.476 18.043 1.254 1.00 43.34 86 GLY A CA 1
ATOM 675 C C . GLY A 1 86 ? 47.293 19.312 1.474 1.00 43.34 86 GLY A C 1
ATOM 676 O O . GLY A 1 86 ? 46.801 20.201 2.202 1.00 43.34 86 GLY A O 1
#